Protein AF-A0A4S8JU89-F1 (afdb_monomer_lite)

Radius of gyration: 22.96 Å; chains: 1; bounding box: 74×32×64 Å

Structure (mmCIF, N/CA/C/O backbone):
data_AF-A0A4S8JU89-F1
#
_entry.id   AF-A0A4S8JU89-F1
#
loop_
_atom_site.group_PDB
_atom_site.id
_atom_site.type_symbol
_atom_site.label_atom_id
_atom_site.label_alt_id
_atom_site.label_comp_id
_atom_site.label_asym_id
_atom_site.label_entity_id
_atom_site.label_seq_id
_atom_site.pdbx_PDB_ins_code
_atom_site.Cartn_x
_atom_site.Cartn_y
_atom_site.Cartn_z
_atom_site.occupancy
_atom_site.B_iso_or_equiv
_atom_site.auth_seq_id
_atom_site.auth_comp_id
_atom_site.auth_asym_id
_atom_site.auth_atom_id
_atom_site.pdbx_PDB_model_num
ATOM 1 N N . MET A 1 1 ? -47.399 2.570 -45.241 1.00 40.25 1 MET A N 1
ATOM 2 C CA . MET A 1 1 ? -47.252 1.114 -45.025 1.00 40.25 1 MET A CA 1
ATOM 3 C C . MET A 1 1 ? -45.889 0.862 -44.404 1.00 40.25 1 MET A C 1
ATOM 5 O O . MET A 1 1 ? -44.900 1.047 -45.091 1.00 40.25 1 MET A O 1
ATOM 9 N N . TYR A 1 2 ? -45.820 0.490 -43.127 1.00 34.62 2 TYR A N 1
ATOM 10 C CA . TYR A 1 2 ? -44.592 -0.030 -42.520 1.00 34.62 2 TYR A CA 1
ATOM 11 C C . TYR A 1 2 ? -44.971 -1.262 -41.702 1.00 34.62 2 TYR A C 1
ATOM 13 O O . TYR A 1 2 ? -45.736 -1.168 -40.745 1.00 34.62 2 TYR A O 1
ATOM 21 N N . ARG A 1 3 ? -44.491 -2.429 -42.140 1.00 37.69 3 ARG A N 1
ATOM 22 C CA . ARG A 1 3 ? -44.500 -3.658 -41.347 1.00 37.69 3 ARG A CA 1
ATOM 23 C C . ARG A 1 3 ? -43.185 -3.723 -40.558 1.00 37.69 3 ARG A C 1
ATOM 25 O O . ARG A 1 3 ? -42.141 -3.484 -41.161 1.00 37.69 3 ARG A O 1
ATOM 32 N N . PRO A 1 4 ? -43.217 -4.041 -39.254 1.00 58.50 4 PRO A N 1
ATOM 33 C CA . PRO A 1 4 ? -42.026 -4.363 -38.474 1.00 58.50 4 PRO A CA 1
ATOM 34 C C . PRO A 1 4 ? -41.682 -5.862 -38.610 1.00 58.50 4 PRO A C 1
ATOM 36 O O . PRO A 1 4 ? -42.301 -6.560 -39.411 1.00 58.50 4 PRO A O 1
ATOM 39 N N . TYR A 1 5 ? -40.737 -6.329 -37.782 1.00 33.62 5 TYR A N 1
ATOM 40 C CA . TYR A 1 5 ? -40.136 -7.674 -37.658 1.00 33.62 5 TYR A CA 1
ATOM 41 C C . TYR A 1 5 ? -38.841 -7.833 -38.483 1.00 33.62 5 TYR A C 1
ATOM 43 O O . TYR A 1 5 ? -38.830 -7.601 -39.681 1.00 33.62 5 TYR A O 1
ATOM 51 N N . ARG A 1 6 ? -37.701 -8.242 -37.909 1.00 40.38 6 ARG A N 1
ATOM 52 C CA . ARG A 1 6 ? -37.546 -9.369 -36.980 1.00 40.38 6 ARG A CA 1
ATOM 53 C C . ARG A 1 6 ? -36.198 -9.317 -36.242 1.00 40.38 6 ARG A C 1
ATOM 55 O O . ARG A 1 6 ? -35.186 -8.932 -36.813 1.00 40.38 6 ARG A O 1
ATOM 62 N N . ALA A 1 7 ? -36.218 -9.756 -34.987 1.00 42.22 7 ALA A N 1
ATOM 63 C CA . ALA A 1 7 ? -35.059 -9.980 -34.134 1.00 42.22 7 ALA A CA 1
ATOM 64 C C . ALA A 1 7 ? -34.299 -11.273 -34.486 1.00 42.22 7 ALA A C 1
ATOM 66 O O . ALA A 1 7 ? -34.924 -12.262 -34.870 1.00 42.22 7 ALA A O 1
ATOM 67 N N . THR A 1 8 ? -32.995 -11.297 -34.191 1.00 49.62 8 THR A N 1
ATOM 68 C CA . THR A 1 8 ? -32.258 -12.506 -33.783 1.00 49.62 8 THR A CA 1
ATOM 69 C C . THR A 1 8 ? -31.276 -12.176 -32.657 1.00 49.62 8 THR A C 1
ATOM 71 O O . THR A 1 8 ? -30.509 -11.222 -32.730 1.00 49.62 8 THR A O 1
ATOM 74 N N . LEU A 1 9 ? -31.381 -12.986 -31.604 1.00 39.69 9 LEU A N 1
ATOM 75 C CA . LEU A 1 9 ? -30.680 -12.984 -30.320 1.00 39.69 9 LEU A CA 1
ATOM 76 C C . LEU A 1 9 ? -29.301 -13.676 -30.372 1.00 39.69 9 LEU A C 1
ATOM 78 O O . LEU A 1 9 ? -29.079 -14.515 -31.242 1.00 39.69 9 LEU A O 1
ATOM 82 N N . ARG A 1 10 ? -28.546 -13.478 -29.267 1.00 36.12 10 ARG A N 1
ATOM 83 C CA . ARG A 1 10 ? -27.491 -14.324 -28.632 1.00 36.12 10 ARG A CA 1
ATOM 84 C C . ARG A 1 10 ? -26.046 -13.891 -28.959 1.00 36.12 10 ARG A C 1
ATOM 86 O O . ARG A 1 10 ? -25.683 -13.877 -30.120 1.00 36.12 10 ARG A O 1
ATOM 93 N N . ARG A 1 11 ? -25.137 -13.556 -28.024 1.00 40.66 11 ARG A N 1
ATOM 94 C CA . ARG A 1 11 ? -24.975 -13.725 -26.554 1.00 40.66 11 ARG A CA 1
ATOM 95 C C . ARG A 1 11 ? -24.112 -12.564 -26.004 1.00 40.66 11 ARG A C 1
ATOM 97 O O . ARG A 1 11 ? -23.104 -12.268 -26.637 1.00 40.66 11 ARG A O 1
ATOM 104 N N . PRO A 1 12 ? -24.368 -12.014 -24.807 1.00 37.69 12 PRO A N 1
ATOM 105 C CA . PRO A 1 12 ? -23.300 -11.526 -23.940 1.00 37.69 12 PRO A CA 1
ATOM 106 C C . PRO A 1 12 ? -22.831 -12.644 -22.995 1.00 37.69 12 PRO A C 1
ATOM 108 O O . PRO A 1 12 ? -23.635 -13.426 -22.488 1.00 37.69 12 PRO A O 1
ATOM 111 N N . LEU A 1 13 ? -21.512 -12.749 -22.832 1.00 34.94 13 LEU A N 1
ATOM 112 C CA . LEU A 1 13 ? -20.830 -13.692 -21.949 1.00 34.94 13 LEU A CA 1
ATOM 113 C C . LEU A 1 13 ? -21.107 -13.289 -20.492 1.00 34.94 13 LEU A C 1
ATOM 115 O O . L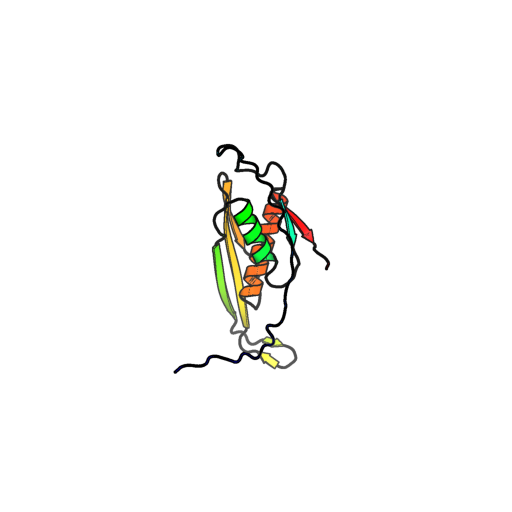EU A 1 13 ? -20.752 -12.187 -20.078 1.00 34.94 13 LEU A O 1
ATOM 119 N N . SER A 1 14 ? -21.766 -14.170 -19.745 1.00 39.56 14 SER A N 1
ATOM 120 C CA . SER A 1 14 ? -21.994 -14.037 -18.310 1.00 39.56 14 SER A CA 1
ATOM 121 C C . SER A 1 14 ? -20.670 -13.988 -17.545 1.00 39.56 14 SER A C 1
ATOM 123 O O . SER A 1 14 ? -19.857 -14.901 -17.662 1.00 39.56 14 SER A O 1
ATOM 125 N N . LEU A 1 15 ? -20.504 -12.966 -16.712 1.00 36.06 15 LEU A N 1
ATOM 126 C CA . LEU A 1 15 ? -19.740 -13.035 -15.466 1.00 36.06 15 LEU A CA 1
ATOM 127 C C . LEU A 1 15 ? -20.610 -12.369 -14.398 1.00 36.06 15 LEU A C 1
ATOM 129 O O . LEU A 1 15 ? -20.389 -11.238 -13.978 1.00 36.06 15 LEU A O 1
ATOM 133 N N . GLU A 1 16 ? -21.669 -13.085 -14.028 1.00 41.72 16 GLU A N 1
ATOM 134 C CA . GLU A 1 16 ? -22.277 -12.930 -12.715 1.00 41.72 16 GLU A CA 1
ATOM 135 C C . GLU A 1 16 ? -21.324 -13.576 -11.712 1.00 41.72 16 GLU A C 1
ATOM 137 O O . GLU A 1 16 ? -21.169 -14.795 -11.684 1.00 41.72 16 GLU A O 1
ATOM 142 N N . GLN A 1 17 ? -20.673 -12.753 -10.900 1.00 40.72 17 GLN A N 1
ATOM 143 C CA . GLN A 1 17 ? -20.275 -13.151 -9.558 1.00 40.72 17 GLN A CA 1
ATOM 144 C C . GLN A 1 17 ? -20.915 -12.156 -8.606 1.00 40.72 17 GLN A C 1
ATOM 146 O O . GLN A 1 17 ? -20.353 -11.127 -8.233 1.00 40.72 17 GLN A O 1
ATOM 151 N N . ASP A 1 18 ? -22.162 -12.499 -8.306 1.00 38.91 18 ASP A N 1
ATOM 152 C CA . ASP A 1 18 ? -22.896 -12.094 -7.127 1.00 38.91 18 ASP A CA 1
ATOM 153 C C . ASP A 1 18 ? -22.001 -12.302 -5.896 1.00 38.91 18 ASP A C 1
ATOM 155 O O . ASP A 1 18 ? -21.525 -13.404 -5.628 1.00 38.91 18 ASP A O 1
ATOM 159 N N . ASN A 1 19 ? -21.706 -11.219 -5.190 1.00 36.19 19 ASN A N 1
ATOM 160 C CA . ASN A 1 19 ? -21.264 -11.280 -3.807 1.00 36.19 19 ASN A CA 1
ATOM 161 C C . ASN A 1 19 ? -21.947 -10.124 -3.093 1.00 36.19 19 ASN A C 1
ATOM 163 O O . ASN A 1 19 ? -21.481 -8.981 -3.109 1.00 36.19 19 ASN A O 1
ATOM 167 N N . GLY A 1 20 ? -23.111 -10.456 -2.534 1.00 30.45 20 GLY A N 1
ATOM 168 C CA . GLY A 1 20 ? -23.932 -9.592 -1.710 1.00 30.45 20 GLY A CA 1
ATOM 169 C C . GLY A 1 20 ? -23.108 -8.862 -0.655 1.00 30.45 20 GLY A C 1
ATOM 170 O O . GLY A 1 20 ? -22.596 -9.445 0.301 1.00 30.45 20 GLY A O 1
ATOM 171 N N . TYR A 1 21 ? -23.024 -7.546 -0.814 1.00 32.28 21 TYR A N 1
ATOM 172 C CA . TYR A 1 21 ? -22.692 -6.663 0.285 1.00 32.28 21 TYR A CA 1
ATOM 173 C C . TYR A 1 21 ? -23.937 -6.556 1.160 1.00 32.28 21 TYR A C 1
ATOM 175 O O . TYR A 1 21 ? -24.897 -5.878 0.804 1.00 32.28 21 TYR A O 1
ATOM 183 N N . LEU A 1 22 ? -23.917 -7.241 2.303 1.00 41.72 22 LEU A N 1
ATOM 184 C CA . LEU A 1 22 ? -24.826 -6.947 3.403 1.00 41.72 22 LEU A CA 1
ATOM 185 C C . LEU A 1 22 ? -24.615 -5.486 3.824 1.00 41.72 22 LEU A C 1
ATOM 187 O O . LEU A 1 22 ? -23.650 -5.143 4.510 1.00 41.72 22 LEU A O 1
ATOM 191 N N . GLU A 1 23 ? -25.534 -4.631 3.380 1.00 43.91 23 GLU A N 1
ATOM 192 C CA . GLU A 1 23 ? -25.890 -3.398 4.065 1.00 43.91 23 GLU A CA 1
ATOM 193 C C . GLU A 1 23 ? -26.238 -3.734 5.513 1.00 43.91 23 GLU A C 1
ATOM 195 O O . GLU A 1 23 ? -27.166 -4.492 5.773 1.00 43.91 23 GLU A O 1
ATOM 200 N N . ASN A 1 24 ? -25.538 -3.115 6.458 1.00 41.69 24 ASN A N 1
ATOM 201 C CA . ASN A 1 24 ? -26.080 -2.880 7.786 1.00 41.69 24 ASN A CA 1
ATOM 202 C C . ASN A 1 24 ? -25.779 -1.432 8.166 1.00 41.69 24 ASN A C 1
ATOM 204 O O . ASN A 1 24 ? -24.651 -1.049 8.476 1.00 41.69 24 ASN A O 1
ATOM 208 N N . ASN A 1 25 ? -26.829 -0.620 8.074 1.00 58.69 25 ASN A N 1
ATOM 209 C CA . ASN A 1 25 ? -26.874 0.756 8.526 1.00 58.69 25 ASN A CA 1
ATOM 210 C C . ASN A 1 25 ? -26.740 0.819 10.052 1.00 58.69 25 ASN A C 1
ATOM 212 O O . ASN A 1 25 ? -27.575 0.280 10.774 1.00 58.69 25 ASN A O 1
ATOM 216 N N . SER A 1 26 ? -25.798 1.614 10.550 1.00 45.38 26 SER A N 1
ATOM 217 C CA . SER A 1 26 ? -25.971 2.275 11.842 1.00 45.38 26 SER A CA 1
ATOM 218 C C . SER A 1 26 ? -25.492 3.716 11.725 1.00 45.38 26 SER A C 1
ATOM 220 O O . SER A 1 26 ? -24.296 3.980 11.598 1.00 45.38 26 SER A O 1
ATOM 222 N N . LYS A 1 27 ? -26.446 4.652 11.758 1.00 50.09 27 LYS A N 1
ATOM 223 C CA . LYS A 1 27 ? -26.208 6.079 12.000 1.00 50.09 27 LYS A CA 1
ATOM 224 C C . LYS A 1 27 ? -25.448 6.222 13.323 1.00 50.09 27 LYS A C 1
ATOM 226 O O . LYS A 1 27 ? -26.069 6.248 14.380 1.00 50.09 27 LYS A O 1
ATOM 231 N N . LEU A 1 28 ? -24.121 6.321 13.270 1.00 42.38 28 LEU A N 1
ATOM 232 C CA . LEU A 1 28 ? -23.310 6.658 14.434 1.00 42.38 28 LEU A CA 1
ATOM 233 C C . LEU A 1 28 ? -22.933 8.136 14.355 1.00 42.38 28 LEU A C 1
ATOM 235 O O . LEU A 1 28 ? -22.320 8.610 13.401 1.00 42.38 28 LEU A O 1
ATOM 239 N N . THR A 1 29 ? -23.385 8.868 15.365 1.00 41.38 29 THR A N 1
ATOM 240 C CA . THR A 1 29 ? -23.199 10.301 15.585 1.00 41.38 29 THR A CA 1
ATOM 241 C C . THR A 1 29 ? -21.778 10.777 15.275 1.00 41.38 29 THR A C 1
ATOM 243 O O . THR A 1 29 ? -20.795 10.189 15.726 1.00 41.38 29 THR A O 1
ATOM 246 N N . LYS A 1 30 ? -21.705 11.904 14.561 1.00 45.59 30 LYS A N 1
ATOM 247 C CA . LYS A 1 30 ? -20.545 12.560 13.927 1.00 45.59 30 LYS A CA 1
ATOM 248 C C . LYS A 1 30 ? -19.398 13.002 14.867 1.00 45.59 30 LYS A C 1
ATOM 250 O O . LYS A 1 30 ? -18.572 13.806 14.461 1.00 45.59 30 LYS A O 1
ATOM 255 N N . ALA A 1 31 ? -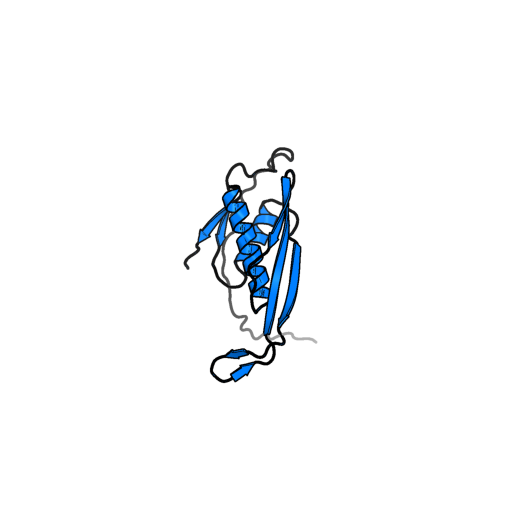19.340 12.510 16.106 1.00 44.59 31 ALA A N 1
ATOM 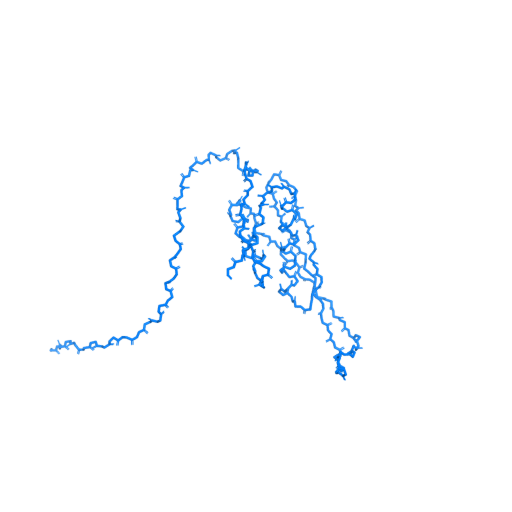256 C CA . ALA A 1 31 ? -18.422 12.983 17.147 1.00 44.59 31 ALA A CA 1
ATOM 257 C C . ALA A 1 31 ? -17.537 11.889 17.784 1.00 44.59 31 ALA A C 1
ATOM 259 O O . ALA A 1 31 ? -16.783 12.188 18.704 1.00 44.59 31 ALA A O 1
ATOM 260 N N . LYS A 1 32 ? -17.595 10.628 17.320 1.00 45.56 32 LYS A N 1
ATOM 261 C CA . LYS A 1 32 ? -16.847 9.507 17.940 1.00 45.56 32 LYS A CA 1
ATOM 262 C C . LYS A 1 32 ? -16.073 8.615 16.956 1.00 45.56 32 LYS A C 1
ATOM 264 O O . LYS A 1 32 ? -15.787 7.466 17.271 1.00 45.56 32 LYS A O 1
ATOM 269 N N . LEU A 1 33 ? -15.760 9.115 15.759 1.00 46.69 33 LEU A N 1
ATOM 270 C CA . LEU A 1 33 ? -15.331 8.289 14.621 1.00 46.69 33 LEU A CA 1
ATOM 271 C C . LEU A 1 33 ? -13.883 8.539 14.184 1.00 46.69 33 LEU A C 1
ATOM 273 O O . LEU A 1 33 ? -13.649 8.792 13.012 1.00 46.69 33 LEU A O 1
ATOM 277 N N . ASN A 1 34 ? -12.911 8.508 15.094 1.00 52.41 34 ASN A N 1
ATOM 278 C CA . ASN A 1 34 ? -11.515 8.726 14.687 1.00 52.41 34 ASN A CA 1
ATOM 279 C C . ASN A 1 34 ? -10.513 7.712 15.242 1.00 52.41 34 ASN A C 1
ATOM 281 O O . ASN A 1 34 ? -9.338 7.786 14.912 1.00 52.41 34 ASN A O 1
ATOM 285 N N . ASN A 1 35 ? -10.987 6.724 15.998 1.00 52.91 35 ASN A N 1
ATOM 286 C CA . ASN A 1 35 ? -10.267 5.476 16.186 1.00 52.91 35 ASN A CA 1
ATOM 287 C C . ASN A 1 35 ? -11.282 4.341 16.041 1.00 52.91 35 ASN A C 1
ATOM 289 O O . ASN A 1 35 ? -12.362 4.431 16.640 1.00 52.91 35 ASN A O 1
ATOM 293 N N . PRO A 1 36 ? -11.008 3.314 15.224 1.00 54.72 36 PRO A N 1
ATOM 294 C CA . PRO A 1 36 ? -11.894 2.170 15.164 1.00 54.72 36 PRO A CA 1
ATOM 295 C C . PRO A 1 36 ? -11.926 1.530 16.560 1.00 54.72 36 PRO A C 1
ATOM 297 O O . PRO A 1 36 ? -10.901 1.120 17.088 1.00 54.72 36 PRO A O 1
ATOM 300 N N . VAL A 1 37 ? -13.110 1.480 17.184 1.00 60.59 37 VAL A N 1
ATOM 301 C CA . VAL A 1 37 ? -13.309 0.812 18.488 1.00 60.59 37 VAL A CA 1
ATOM 302 C C . VAL A 1 37 ? -12.963 -0.683 18.381 1.00 60.59 37 VAL A C 1
ATOM 304 O O . VAL A 1 37 ? -12.680 -1.322 19.385 1.00 60.59 37 VAL A O 1
ATOM 307 N N . HIS A 1 38 ? -12.985 -1.225 17.157 1.00 72.19 38 HIS A N 1
ATOM 308 C CA . HIS A 1 38 ? -12.593 -2.587 16.810 1.00 72.19 38 HIS A CA 1
ATOM 309 C C . HIS A 1 38 ? -11.762 -2.561 15.519 1.00 72.19 38 HIS A C 1
ATOM 311 O O . HIS A 1 38 ? -12.201 -1.913 14.563 1.00 72.19 38 HIS A O 1
ATOM 317 N N . PRO A 1 39 ? -10.616 -3.258 15.451 1.00 80.94 39 PRO A N 1
ATOM 318 C CA . PRO A 1 39 ? -9.769 -3.281 14.262 1.00 80.94 39 PRO A CA 1
ATOM 319 C C . PRO A 1 39 ? -10.536 -3.758 13.023 1.00 80.94 39 PRO A C 1
ATOM 321 O O . PRO A 1 39 ? -11.328 -4.699 13.084 1.00 80.94 39 PRO A O 1
ATOM 324 N N . ILE A 1 40 ? -10.289 -3.123 11.875 1.00 85.56 40 ILE A N 1
ATOM 325 C CA . ILE A 1 40 ? -10.937 -3.510 10.616 1.00 85.56 40 ILE A CA 1
ATOM 326 C C . ILE A 1 40 ? -10.228 -4.730 10.035 1.00 85.56 40 ILE A C 1
ATOM 328 O O . ILE A 1 40 ? -9.058 -4.652 9.657 1.00 85.56 40 ILE A O 1
ATOM 332 N N . THR A 1 41 ? -10.954 -5.834 9.893 1.00 85.88 41 THR A N 1
ATOM 333 C CA . THR A 1 41 ? -10.463 -7.015 9.184 1.00 85.88 41 THR A CA 1
ATOM 334 C C . THR A 1 41 ? -10.395 -6.754 7.679 1.00 85.88 41 THR A C 1
ATOM 336 O O . THR A 1 41 ? -11.376 -6.333 7.045 1.00 85.88 41 THR A O 1
ATOM 339 N N . LEU A 1 42 ? -9.215 -6.980 7.109 1.00 84.69 42 LEU A N 1
ATOM 340 C CA . LEU A 1 42 ? -8.917 -6.834 5.693 1.00 84.69 42 LEU A CA 1
ATOM 341 C C . LEU A 1 42 ? -8.377 -8.161 5.152 1.00 84.69 42 LEU A C 1
ATOM 343 O O . LEU A 1 42 ? -7.244 -8.523 5.481 1.00 84.69 42 LEU A O 1
ATOM 347 N N . PRO A 1 43 ? -9.132 -8.853 4.283 1.00 83.19 43 PRO A N 1
ATOM 348 C CA . PRO A 1 43 ? -8.565 -9.937 3.502 1.00 83.19 43 PRO A CA 1
ATOM 349 C C . PRO A 1 43 ? -7.586 -9.337 2.491 1.00 83.19 43 PRO A C 1
ATOM 351 O O . PRO A 1 43 ? -7.945 -8.434 1.725 1.00 83.19 43 PRO A O 1
ATOM 354 N N . MET A 1 44 ? -6.348 -9.817 2.502 1.00 83.44 44 MET A N 1
ATOM 355 C CA . MET A 1 44 ? -5.302 -9.362 1.596 1.00 83.44 44 MET A CA 1
ATOM 356 C C . MET A 1 44 ? -4.518 -10.559 1.073 1.00 83.44 44 MET A C 1
ATOM 358 O O . MET A 1 44 ? -4.064 -11.410 1.836 1.00 83.44 44 MET A O 1
ATOM 362 N N . ARG A 1 45 ? -4.341 -10.599 -0.247 1.00 81.69 45 ARG A N 1
ATOM 363 C CA . ARG A 1 45 ? -3.435 -11.536 -0.910 1.00 81.69 45 ARG A CA 1
ATOM 364 C C . ARG A 1 45 ? -2.085 -10.860 -1.134 1.00 81.69 45 ARG A C 1
ATOM 366 O O . ARG A 1 45 ? -2.007 -9.641 -1.262 1.00 81.69 45 ARG A O 1
ATOM 373 N N . MET A 1 46 ? -1.017 -11.643 -1.231 1.00 78.56 46 MET A N 1
ATOM 374 C CA . MET A 1 46 ? 0.320 -11.125 -1.570 1.00 78.56 46 MET A CA 1
ATOM 375 C C . MET A 1 46 ? 0.537 -11.012 -3.091 1.00 78.56 46 MET A C 1
ATOM 377 O O . MET A 1 46 ? 1.669 -10.951 -3.568 1.00 78.56 46 MET A O 1
ATOM 381 N N . ASP A 1 47 ? -0.555 -10.976 -3.857 1.00 84.19 47 ASP A N 1
ATOM 382 C CA . ASP A 1 47 ? -0.544 -10.813 -5.304 1.00 84.19 47 ASP A CA 1
ATOM 383 C C . ASP A 1 47 ? -0.282 -9.359 -5.722 1.00 84.19 47 ASP A C 1
ATOM 385 O O . ASP A 1 47 ? -0.445 -8.398 -4.961 1.00 84.19 47 ASP A O 1
ATOM 389 N N . LYS A 1 48 ? 0.132 -9.174 -6.980 1.00 82.38 48 LYS A N 1
ATOM 390 C CA . LYS A 1 48 ? 0.402 -7.841 -7.536 1.00 82.38 48 LYS A CA 1
ATOM 391 C C . LYS A 1 48 ? -0.867 -6.983 -7.503 1.00 82.38 48 LYS A C 1
ATOM 393 O O . LYS A 1 48 ? -1.848 -7.297 -8.167 1.00 82.38 48 LYS A O 1
ATOM 398 N N . GLY A 1 49 ? -0.814 -5.838 -6.825 1.00 84.81 49 GLY A N 1
ATOM 399 C CA . GLY A 1 49 ? -1.928 -4.89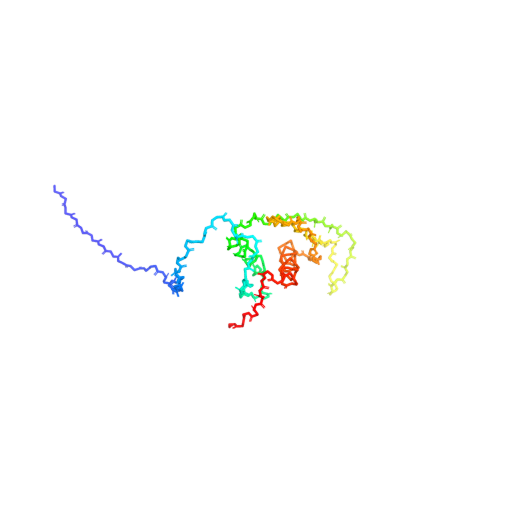0 -6.738 1.00 84.81 49 GLY A CA 1
ATOM 400 C C . GLY A 1 49 ? -2.886 -5.087 -5.565 1.00 84.81 49 GLY A C 1
ATOM 401 O O . GLY A 1 49 ? -3.636 -4.153 -5.260 1.00 84.81 49 GLY A O 1
ATOM 402 N N . ASP A 1 50 ? -2.848 -6.226 -4.875 1.00 88.75 50 ASP A N 1
ATOM 403 C CA . ASP A 1 50 ? -3.693 -6.462 -3.702 1.00 88.75 50 ASP A CA 1
ATOM 404 C C . ASP A 1 50 ? -3.364 -5.525 -2.529 1.00 88.75 50 ASP A C 1
ATOM 406 O O . ASP A 1 50 ? -4.294 -4.894 -2.019 1.00 88.75 50 ASP A O 1
ATOM 410 N N . PRO A 1 51 ? -2.087 -5.302 -2.150 1.00 90.75 51 PRO A N 1
ATOM 411 C CA . PRO A 1 51 ? -1.742 -4.392 -1.057 1.00 90.75 51 PRO A CA 1
ATOM 412 C C . PRO A 1 51 ? -2.267 -2.969 -1.276 1.00 90.75 51 PRO A C 1
ATOM 414 O O . PRO A 1 51 ? -2.838 -2.354 -0.375 1.00 90.75 51 PRO A O 1
ATOM 417 N N . ARG A 1 52 ? -2.159 -2.450 -2.507 1.00 92.00 52 ARG A N 1
ATOM 418 C CA . ARG A 1 52 ? -2.740 -1.147 -2.869 1.00 92.00 52 ARG A CA 1
ATOM 419 C C . ARG A 1 52 ? -4.257 -1.158 -2.717 1.00 92.00 52 ARG A C 1
ATOM 421 O O . ARG A 1 52 ? -4.822 -0.254 -2.108 1.00 92.00 52 ARG A O 1
ATOM 428 N N . THR A 1 53 ? -4.919 -2.184 -3.243 1.00 91.19 53 THR A N 1
ATOM 429 C CA . THR A 1 53 ? -6.383 -2.303 -3.204 1.00 91.19 53 THR A CA 1
ATOM 430 C C . THR A 1 53 ? -6.908 -2.414 -1.771 1.00 91.19 53 THR A C 1
ATOM 432 O O . THR A 1 53 ? -7.886 -1.747 -1.424 1.00 91.19 53 THR A O 1
ATOM 435 N N . ALA A 1 54 ? -6.257 -3.215 -0.927 1.00 90.94 54 ALA A N 1
ATOM 436 C CA . ALA A 1 54 ? -6.587 -3.367 0.486 1.00 90.94 54 ALA A CA 1
ATOM 437 C C . ALA A 1 54 ? -6.444 -2.037 1.238 1.00 90.94 54 ALA A C 1
ATOM 439 O O . ALA A 1 54 ? -7.362 -1.637 1.956 1.00 90.94 54 ALA A O 1
ATOM 440 N N . LEU A 1 55 ? -5.356 -1.301 0.991 1.00 91.81 55 LEU A N 1
ATOM 441 C CA . LEU A 1 55 ? -5.147 0.024 1.565 1.00 91.81 55 LEU A CA 1
ATOM 442 C C . LEU A 1 55 ? -6.232 1.020 1.132 1.00 91.81 55 LEU A C 1
ATOM 444 O O . LEU A 1 55 ? -6.810 1.700 1.976 1.00 91.81 55 LEU A O 1
ATOM 448 N N . PHE A 1 56 ? -6.583 1.068 -0.157 1.00 91.19 56 PHE A N 1
ATOM 449 C CA . PHE A 1 56 ? -7.660 1.943 -0.633 1.00 91.19 56 PHE A CA 1
ATOM 450 C C . PHE A 1 56 ? -9.010 1.609 0.013 1.00 91.19 56 PHE A C 1
ATOM 452 O O . PHE A 1 56 ? -9.749 2.512 0.414 1.00 91.19 56 PHE A O 1
ATOM 459 N N . LYS A 1 57 ? -9.338 0.318 0.147 1.00 90.50 57 LYS A N 1
ATOM 460 C CA . LYS A 1 57 ? -10.556 -0.135 0.836 1.00 90.50 57 LYS A CA 1
ATOM 461 C C . LYS A 1 57 ? -10.555 0.295 2.304 1.00 90.50 57 LYS A C 1
ATOM 463 O O . LYS A 1 57 ? -11.586 0.761 2.787 1.00 90.50 57 LYS A O 1
ATOM 468 N N . LEU A 1 58 ? -9.416 0.182 2.988 1.00 89.88 58 LEU A N 1
ATOM 469 C CA . LEU A 1 58 ? -9.259 0.615 4.375 1.00 89.88 58 LEU A CA 1
ATOM 470 C C . LEU A 1 58 ? -9.484 2.122 4.524 1.00 89.88 58 LEU A C 1
ATOM 472 O O . LEU A 1 58 ? -10.340 2.530 5.307 1.00 89.88 58 LEU A O 1
ATOM 476 N N . CYS A 1 59 ? -8.786 2.939 3.731 1.00 89.69 59 CYS A N 1
ATOM 477 C CA . CYS A 1 59 ? -8.927 4.395 3.765 1.00 89.69 59 CYS A CA 1
ATOM 478 C C . CYS A 1 59 ? -10.376 4.822 3.503 1.00 89.69 59 CYS A C 1
ATOM 480 O O . CYS A 1 59 ? -10.910 5.654 4.230 1.00 89.69 59 CYS A O 1
ATOM 482 N N . ARG A 1 60 ? -11.056 4.195 2.530 1.00 89.56 60 ARG A N 1
ATOM 483 C CA . ARG A 1 60 ? -12.477 4.463 2.259 1.00 89.56 60 ARG A CA 1
ATOM 484 C C . ARG A 1 60 ? -13.385 4.109 3.435 1.00 89.56 60 ARG A C 1
ATOM 486 O O . ARG A 1 60 ? -14.279 4.890 3.745 1.00 89.56 60 ARG A O 1
ATOM 493 N N . ARG A 1 61 ? -13.175 2.959 4.085 1.00 88.06 61 ARG A N 1
ATOM 494 C CA . ARG A 1 61 ? -13.965 2.541 5.260 1.00 88.06 61 ARG A CA 1
ATOM 495 C C . ARG A 1 61 ? -13.767 3.485 6.446 1.00 88.06 61 ARG A C 1
ATOM 497 O O . ARG A 1 61 ? -14.732 3.816 7.124 1.00 88.06 61 ARG A O 1
ATOM 504 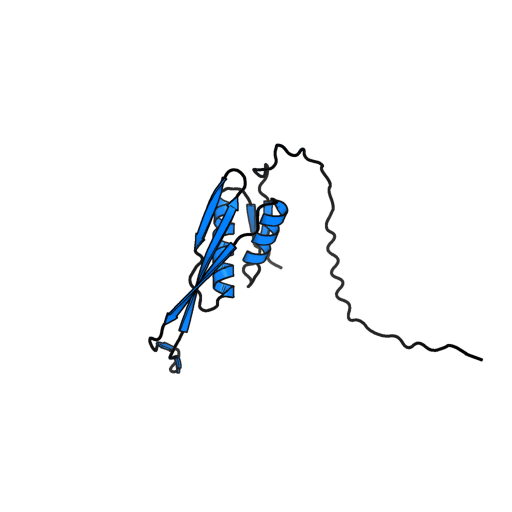N N . LEU A 1 62 ? -12.535 3.941 6.659 1.00 85.69 62 LEU A N 1
ATOM 505 C CA . LEU A 1 62 ? -12.177 4.879 7.725 1.00 85.69 62 LEU A CA 1
ATOM 506 C C . LEU A 1 62 ? -12.456 6.347 7.370 1.00 85.69 62 LEU A C 1
ATOM 508 O O . LEU A 1 62 ? -12.261 7.218 8.213 1.00 85.69 62 LEU A O 1
ATOM 512 N N . GLN A 1 63 ? -12.914 6.629 6.144 1.00 87.69 63 GLN A N 1
ATOM 51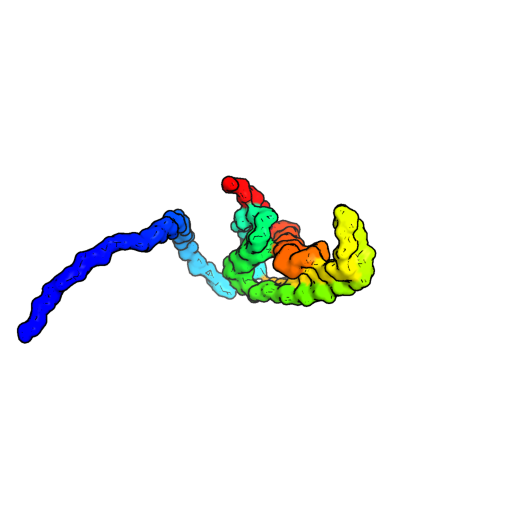3 C CA . GLN A 1 63 ? -13.089 7.986 5.606 1.00 87.69 63 GLN A CA 1
ATOM 514 C C . GLN A 1 63 ? -11.811 8.837 5.704 1.00 87.69 63 GLN A C 1
ATOM 516 O O . GLN A 1 63 ? -11.857 10.055 5.868 1.00 87.69 63 GLN A O 1
ATOM 521 N N . TRP A 1 64 ? -10.653 8.187 5.611 1.00 89.00 64 TRP A N 1
ATOM 522 C CA . TRP A 1 64 ? -9.362 8.856 5.569 1.00 89.00 64 TRP A CA 1
ATOM 523 C C . TRP A 1 64 ? -9.090 9.405 4.165 1.00 89.00 64 TRP A C 1
ATOM 525 O O . TRP A 1 64 ? -9.573 8.834 3.179 1.00 89.00 64 TRP A O 1
ATOM 535 N N . PRO A 1 65 ? -8.313 10.497 4.048 1.00 90.06 65 PRO A N 1
ATOM 536 C CA . PRO A 1 65 ? -7.853 10.974 2.753 1.00 90.06 65 PRO A CA 1
ATOM 537 C C . PRO A 1 65 ? -7.063 9.885 2.022 1.00 90.06 65 PRO A C 1
ATOM 539 O O . PRO A 1 65 ? -6.447 9.005 2.629 1.00 90.06 65 PRO A O 1
ATOM 542 N N . MET A 1 66 ? -7.109 9.949 0.693 1.00 89.81 66 MET A N 1
ATOM 543 C CA . MET A 1 66 ? -6.442 8.981 -0.170 1.00 89.81 66 MET A CA 1
ATOM 544 C C . MET A 1 66 ? -4.919 9.047 0.051 1.00 89.81 66 MET A C 1
ATOM 546 O O . MET A 1 66 ? -4.377 10.153 0.075 1.00 89.81 66 MET A O 1
ATOM 550 N N . PRO A 1 67 ? -4.219 7.909 0.199 1.00 91.00 67 PRO A N 1
ATOM 551 C CA . PRO A 1 67 ? -2.769 7.910 0.343 1.00 91.00 67 PRO A CA 1
ATOM 552 C C . PRO A 1 67 ? -2.091 8.429 -0.927 1.00 91.00 67 PRO A C 1
ATOM 554 O O . PRO A 1 67 ? -2.475 8.078 -2.047 1.00 91.00 67 PRO A O 1
ATOM 557 N N . GLU A 1 68 ? -1.049 9.231 -0.741 1.00 93.12 68 GLU A N 1
ATOM 558 C CA . GLU A 1 68 ? -0.236 9.775 -1.823 1.00 93.12 68 GLU A CA 1
ATOM 559 C C . GLU A 1 68 ? 0.997 8.905 -2.050 1.00 93.12 68 GLU A C 1
ATOM 561 O O . GLU A 1 68 ? 1.657 8.481 -1.100 1.00 93.12 68 GLU A O 1
ATOM 566 N N . PHE A 1 69 ? 1.321 8.654 -3.318 1.00 92.75 69 PHE A N 1
ATOM 567 C CA . PHE A 1 69 ? 2.477 7.857 -3.717 1.00 92.75 69 PHE A CA 1
ATOM 568 C C . PHE A 1 69 ? 3.467 8.728 -4.490 1.00 92.75 69 PHE A C 1
ATOM 570 O O . PHE A 1 69 ? 3.186 9.164 -5.605 1.00 92.75 69 PHE A O 1
ATOM 577 N N . GLU A 1 70 ? 4.656 8.918 -3.930 1.00 94.25 70 GLU A N 1
ATOM 578 C CA . GLU A 1 70 ? 5.781 9.585 -4.580 1.00 94.25 70 GLU A CA 1
ATOM 579 C C . GLU A 1 70 ? 6.796 8.523 -5.016 1.00 94.25 70 GLU A C 1
ATOM 581 O O . GLU A 1 70 ? 7.526 7.958 -4.201 1.00 94.25 70 GLU A O 1
ATOM 586 N N . SER A 1 71 ? 6.833 8.217 -6.313 1.00 90.44 71 SER A N 1
ATOM 587 C CA . SER A 1 71 ? 7.796 7.269 -6.880 1.00 90.44 71 SER A CA 1
ATOM 588 C C . SER A 1 71 ? 9.071 7.979 -7.317 1.00 90.44 71 SER A C 1
ATOM 590 O O . SER A 1 71 ? 9.001 8.926 -8.101 1.00 90.44 71 SER A O 1
ATOM 592 N N . ARG A 1 72 ? 10.217 7.460 -6.892 1.00 91.62 72 ARG A N 1
ATOM 593 C CA . ARG A 1 72 ? 11.546 7.863 -7.347 1.00 91.62 72 ARG A CA 1
ATOM 594 C C . ARG A 1 72 ? 12.129 6.759 -8.212 1.00 91.62 72 ARG A C 1
ATOM 596 O O . ARG A 1 72 ? 12.012 5.584 -7.872 1.00 91.62 72 ARG A O 1
ATOM 603 N N . GLU A 1 73 ? 12.711 7.154 -9.333 1.00 90.25 73 GLU A N 1
ATOM 604 C CA . GLU A 1 73 ? 13.416 6.264 -10.247 1.00 90.25 73 GLU A CA 1
ATOM 605 C C . GLU A 1 73 ? 14.911 6.543 -10.142 1.00 90.25 73 GLU A C 1
ATOM 607 O O . GLU A 1 73 ? 15.353 7.685 -10.257 1.00 90.25 73 GLU A O 1
ATOM 612 N N . GLU A 1 74 ? 15.676 5.487 -9.916 1.00 87.19 74 GLU A N 1
ATOM 613 C CA . GLU A 1 74 ? 17.124 5.491 -9.897 1.00 87.19 74 GLU A CA 1
ATOM 614 C C . GLU A 1 74 ? 17.615 4.644 -11.071 1.00 87.19 74 GLU A C 1
ATOM 616 O O . GLU A 1 74 ? 17.331 3.448 -11.172 1.00 87.19 74 GLU A O 1
ATOM 621 N N . MET A 1 75 ? 18.311 5.288 -12.006 1.00 82.94 75 MET A N 1
ATOM 622 C CA . MET A 1 75 ? 18.834 4.629 -13.198 1.00 82.94 75 MET A CA 1
ATOM 623 C C . MET A 1 75 ? 20.275 4.208 -12.952 1.00 82.94 75 MET A C 1
ATOM 625 O O . MET A 1 75 ? 21.161 5.054 -12.813 1.00 82.94 75 MET A O 1
ATOM 629 N N . PHE A 1 76 ? 20.526 2.904 -12.978 1.00 78.00 76 PHE A N 1
ATOM 630 C CA . PHE A 1 76 ? 21.874 2.366 -12.914 1.00 78.00 76 PHE A CA 1
ATOM 631 C C . PHE A 1 76 ? 22.360 2.088 -14.330 1.00 78.00 76 PHE A C 1
ATOM 633 O O . PHE A 1 76 ? 21.832 1.237 -15.045 1.00 78.00 76 PHE A O 1
ATOM 640 N N . ARG A 1 77 ? 23.382 2.847 -14.732 1.00 74.06 77 ARG A N 1
ATOM 641 C CA . ARG A 1 77 ? 24.071 2.715 -16.027 1.00 74.06 77 ARG A CA 1
ATOM 642 C C . ARG A 1 77 ? 25.289 1.797 -15.948 1.00 74.06 77 ARG A C 1
ATOM 644 O O . ARG A 1 77 ? 26.099 1.755 -16.870 1.00 74.06 77 ARG A O 1
ATOM 651 N N . THR A 1 78 ? 25.472 1.128 -14.812 1.00 69.56 78 THR A N 1
ATOM 652 C CA . THR A 1 78 ? 26.533 0.149 -14.625 1.00 69.56 78 THR A CA 1
ATOM 653 C C . THR A 1 78 ? 26.116 -1.146 -15.321 1.00 69.56 78 THR A C 1
ATOM 655 O O . THR A 1 78 ? 25.113 -1.750 -14.937 1.00 69.56 78 THR A O 1
ATOM 658 N N . PRO A 1 79 ? 26.856 -1.596 -16.349 1.00 66.00 79 PRO A N 1
ATOM 659 C CA . PRO A 1 79 ? 26.517 -2.825 -17.047 1.00 66.00 79 PRO A CA 1
ATOM 660 C C . PRO A 1 79 ? 26.645 -4.004 -16.084 1.00 66.00 79 PRO A C 1
ATOM 662 O O . PRO A 1 79 ? 27.733 -4.270 -15.571 1.00 66.00 79 PRO A O 1
ATOM 665 N N . ILE A 1 80 ? 25.551 -4.728 -15.860 1.00 67.69 80 ILE A N 1
ATOM 666 C CA . ILE A 1 80 ? 25.573 -5.994 -15.122 1.00 67.69 80 ILE A CA 1
ATOM 667 C C . ILE A 1 80 ? 25.434 -7.152 -16.106 1.00 67.69 80 ILE A C 1
ATOM 669 O O . ILE A 1 80 ? 24.703 -7.076 -17.096 1.00 67.69 80 ILE A O 1
ATOM 673 N N . THR A 1 81 ? 26.182 -8.224 -15.852 1.00 69.94 81 THR A N 1
ATOM 674 C CA . THR A 1 81 ? 26.084 -9.456 -16.641 1.00 69.94 81 THR A CA 1
ATOM 675 C C . THR A 1 81 ? 25.163 -10.403 -15.894 1.00 69.94 81 THR A C 1
ATOM 677 O O . THR A 1 81 ? 25.553 -10.958 -14.870 1.00 69.94 81 THR A O 1
ATOM 680 N N . LEU A 1 82 ? 23.937 -10.564 -16.385 1.00 65.56 82 LEU A N 1
ATOM 681 C CA . LEU A 1 82 ? 22.940 -11.446 -15.789 1.00 65.56 82 LEU A CA 1
ATOM 682 C C . LEU A 1 82 ? 22.702 -12.592 -16.773 1.00 65.56 82 LEU A C 1
ATOM 684 O O . LEU A 1 82 ? 22.282 -12.379 -17.908 1.00 65.56 82 LEU A O 1
ATOM 688 N N . ASN A 1 83 ? 23.053 -13.813 -16.366 1.00 70.12 83 ASN A N 1
ATOM 689 C CA . ASN A 1 83 ? 22.922 -15.018 -17.193 1.00 70.12 83 ASN A CA 1
ATOM 690 C C . ASN A 1 83 ? 23.689 -14.971 -18.538 1.00 70.12 83 ASN A C 1
ATOM 692 O O . ASN A 1 83 ? 23.222 -15.476 -19.555 1.00 70.12 83 ASN A O 1
ATOM 696 N N . GLY A 1 84 ? 24.859 -14.322 -18.564 1.00 73.00 84 GLY A N 1
ATOM 697 C CA . GLY A 1 84 ? 25.684 -14.169 -19.774 1.00 73.00 84 GLY A CA 1
ATOM 698 C C . GLY A 1 84 ? 25.212 -13.075 -20.742 1.00 73.00 84 GLY A C 1
ATOM 699 O O . GLY A 1 84 ? 25.929 -12.745 -21.685 1.00 73.00 84 GLY A O 1
ATOM 700 N N . VAL A 1 85 ? 24.056 -12.454 -20.485 1.00 72.00 85 VAL A N 1
ATOM 701 C CA . VAL A 1 85 ? 23.549 -11.309 -21.245 1.00 72.00 85 VAL A CA 1
ATOM 702 C C . VAL A 1 85 ? 23.957 -10.024 -20.525 1.00 72.00 85 VAL A C 1
ATOM 704 O O . VAL A 1 85 ? 23.658 -9.826 -19.346 1.00 72.00 85 VAL A O 1
ATOM 707 N N . LYS A 1 86 ? 24.670 -9.135 -21.226 1.00 68.38 86 LYS A N 1
ATOM 708 C CA . LYS A 1 86 ? 24.981 -7.792 -20.722 1.00 68.38 86 LYS A CA 1
ATOM 709 C C . LYS A 1 86 ? 23.725 -6.936 -20.825 1.00 68.38 86 LYS A C 1
ATOM 711 O O . LYS A 1 86 ? 23.378 -6.490 -21.916 1.00 68.38 86 LYS A O 1
ATOM 716 N N . THR A 1 87 ? 23.055 -6.690 -19.707 1.00 65.38 87 THR A N 1
ATOM 717 C CA . THR A 1 87 ? 22.002 -5.673 -19.636 1.00 65.38 87 THR A CA 1
ATOM 718 C C . THR A 1 87 ? 22.660 -4.339 -19.289 1.00 65.38 87 THR A C 1
ATOM 720 O O . THR A 1 87 ? 23.196 -4.204 -18.186 1.00 65.38 87 THR A O 1
ATOM 723 N N . PRO A 1 88 ? 22.689 -3.366 -20.219 1.00 63.72 88 PRO A N 1
ATOM 724 C CA . PRO A 1 88 ? 23.462 -2.140 -20.039 1.00 63.72 88 PRO A CA 1
ATOM 725 C C . PRO A 1 88 ? 22.849 -1.201 -18.998 1.00 63.72 88 PRO A C 1
ATOM 727 O O . PRO A 1 88 ? 23.575 -0.407 -18.413 1.00 63.72 88 PRO A O 1
ATOM 730 N N . ASN A 1 89 ? 21.536 -1.290 -18.769 1.00 70.38 89 ASN A N 1
ATOM 731 C CA . ASN A 1 89 ? 20.812 -0.390 -17.883 1.00 70.38 89 ASN A CA 1
ATOM 732 C C . ASN A 1 89 ? 19.726 -1.160 -17.134 1.00 70.38 89 ASN A C 1
ATOM 734 O O . ASN A 1 89 ? 18.968 -1.913 -17.751 1.00 70.38 89 ASN A O 1
ATOM 738 N N . PHE A 1 90 ? 19.632 -0.938 -15.828 1.00 76.50 90 PHE A N 1
ATOM 739 C CA . PHE A 1 90 ? 18.486 -1.360 -15.032 1.00 76.50 90 PHE A CA 1
ATOM 740 C C . PHE A 1 90 ? 17.995 -0.184 -14.194 1.00 76.50 90 PHE A C 1
ATOM 742 O O . PHE A 1 90 ? 18.781 0.620 -13.688 1.00 76.50 90 PHE A O 1
ATOM 749 N N . ASN A 1 91 ? 16.675 -0.086 -14.075 1.00 84.00 91 ASN A N 1
ATOM 750 C CA . ASN A 1 91 ? 16.026 0.967 -13.313 1.00 84.00 91 ASN A CA 1
ATOM 751 C C . ASN A 1 91 ? 15.525 0.368 -12.007 1.00 84.00 91 ASN A C 1
ATOM 753 O O . ASN A 1 91 ? 14.959 -0.728 -11.978 1.00 84.00 91 ASN A O 1
ATOM 757 N N . LEU A 1 92 ? 15.745 1.099 -10.927 1.00 89.06 92 LEU A N 1
ATOM 758 C CA . LEU A 1 92 ? 15.246 0.776 -9.607 1.00 89.06 92 LEU A CA 1
ATOM 759 C C . LEU A 1 92 ? 14.256 1.855 -9.200 1.00 89.06 92 LEU A C 1
ATOM 761 O O . LEU A 1 92 ? 14.499 3.049 -9.328 1.00 89.06 92 LEU A O 1
ATOM 765 N N . PHE A 1 93 ? 13.101 1.415 -8.736 1.00 90.88 93 PHE A N 1
ATOM 766 C CA . PHE A 1 93 ? 12.015 2.265 -8.307 1.00 90.88 93 PHE A CA 1
ATOM 767 C C . PHE A 1 93 ? 11.856 2.125 -6.805 1.00 90.88 93 PHE A C 1
ATOM 769 O O . PHE A 1 93 ? 11.679 1.020 -6.290 1.00 90.88 93 PHE A O 1
ATOM 776 N N . THR A 1 94 ? 11.841 3.259 -6.122 1.00 93.38 94 THR A N 1
ATOM 777 C CA . THR A 1 94 ? 11.543 3.346 -4.696 1.00 93.38 94 THR A CA 1
ATOM 778 C C . THR A 1 94 ? 10.342 4.254 -4.539 1.00 93.38 94 THR A C 1
ATOM 780 O O . THR A 1 94 ? 10.328 5.373 -5.049 1.00 93.38 94 THR A O 1
ATOM 783 N N . THR A 1 95 ? 9.298 3.776 -3.869 1.00 95.38 95 THR A N 1
ATOM 784 C CA . THR A 1 95 ? 8.080 4.566 -3.668 1.00 95.38 95 THR A CA 1
ATOM 785 C C . THR A 1 95 ? 7.942 4.956 -2.209 1.00 95.38 95 THR A C 1
ATOM 787 O O . THR A 1 95 ? 7.967 4.104 -1.325 1.00 95.38 95 THR A O 1
ATOM 790 N N . LYS A 1 96 ? 7.755 6.250 -1.967 1.00 96.25 96 LYS A N 1
ATOM 791 C CA . LYS A 1 96 ? 7.351 6.797 -0.678 1.00 96.25 96 LYS A CA 1
ATOM 792 C C . LYS A 1 96 ? 5.833 6.942 -0.658 1.00 96.25 96 LYS A C 1
ATOM 794 O O . LYS A 1 96 ? 5.245 7.401 -1.635 1.00 96.25 96 LYS A O 1
ATOM 799 N N . ILE A 1 97 ? 5.211 6.539 0.439 1.00 95.00 97 ILE A N 1
ATOM 800 C CA . ILE A 1 97 ? 3.774 6.635 0.661 1.00 95.00 97 ILE A CA 1
ATOM 801 C C . ILE A 1 97 ? 3.491 7.551 1.848 1.00 95.00 97 ILE A C 1
ATOM 803 O O . ILE A 1 97 ? 4.117 7.417 2.901 1.00 95.00 97 ILE A O 1
ATOM 807 N N . SER A 1 98 ? 2.546 8.469 1.671 1.00 93.69 98 SER A N 1
ATOM 808 C CA . SER A 1 98 ? 2.116 9.416 2.698 1.00 93.69 98 SER A CA 1
ATOM 809 C C . SER A 1 98 ? 0.622 9.252 2.952 1.00 93.69 98 SER A C 1
ATOM 811 O O . SER A 1 98 ? -0.184 9.344 2.028 1.00 93.69 98 SER A O 1
ATOM 813 N N . LEU A 1 99 ? 0.242 9.021 4.207 1.00 92.06 99 LEU A N 1
ATOM 814 C CA . LEU A 1 99 ? -1.148 8.902 4.633 1.00 92.06 99 LEU A CA 1
ATOM 815 C C . LEU A 1 99 ? -1.435 9.889 5.761 1.00 92.06 99 LEU A C 1
ATOM 817 O O . LEU A 1 99 ? -0.798 9.863 6.816 1.00 92.06 99 LEU A O 1
ATOM 821 N N . HIS A 1 100 ? -2.426 10.749 5.546 1.00 89.62 100 HIS A N 1
ATOM 822 C CA . HIS A 1 100 ? -2.884 11.688 6.559 1.00 89.62 100 HIS A CA 1
ATOM 823 C C . HIS A 1 100 ? -3.995 11.048 7.399 1.00 89.62 100 HIS A C 1
ATOM 825 O O . HIS A 1 100 ? -5.129 10.907 6.947 1.00 89.62 100 HIS A O 1
ATOM 831 N N . ILE A 1 101 ? -3.681 10.677 8.638 1.00 85.25 101 ILE A N 1
ATOM 832 C CA . ILE A 1 101 ? -4.655 10.099 9.566 1.00 85.25 101 ILE A CA 1
ATOM 833 C C . ILE A 1 101 ? -5.348 11.246 10.322 1.00 85.25 101 ILE A C 1
ATOM 835 O O . ILE A 1 101 ? -4.674 11.998 11.027 1.00 85.25 101 ILE A O 1
ATOM 839 N N . PRO A 1 102 ? -6.679 11.412 10.212 1.00 79.88 102 PRO A N 1
ATOM 840 C CA . PRO A 1 102 ? -7.412 12.402 10.990 1.00 79.88 102 PRO A CA 1
ATOM 841 C C . PRO A 1 102 ? -7.166 12.197 12.488 1.00 79.88 102 PRO A C 1
ATOM 843 O O . PRO A 1 102 ? -7.345 11.092 12.992 1.00 79.88 102 PRO A O 1
ATOM 846 N N . ASN A 1 103 ? -6.861 13.274 13.221 1.00 74.19 103 ASN A N 1
ATOM 847 C CA . ASN A 1 103 ? -6.608 13.268 14.678 1.00 74.19 103 ASN A CA 1
ATOM 848 C C . ASN A 1 103 ? -5.305 12.575 15.099 1.00 74.19 103 ASN A C 1
ATOM 850 O O . ASN A 1 103 ? -5.071 12.364 16.286 1.00 74.19 103 ASN A O 1
ATOM 854 N N . SER A 1 104 ? -4.446 12.255 14.136 1.00 78.25 104 SER A N 1
ATOM 855 C CA . SER A 1 104 ? -3.102 11.746 14.369 1.00 78.25 104 SER A CA 1
ATOM 856 C C . SER A 1 104 ? -2.114 12.465 13.446 1.00 78.25 104 SER A C 1
ATOM 858 O O . SER A 1 104 ? -2.447 13.439 12.769 1.00 78.25 104 SER A O 1
ATOM 860 N N . LYS A 1 105 ? -0.865 12.006 13.456 1.00 84.62 105 LYS A N 1
ATOM 861 C CA . LYS A 1 105 ? 0.202 12.510 12.595 1.00 84.62 105 LYS A CA 1
ATOM 862 C C . LYS A 1 105 ? 0.071 11.984 11.165 1.00 84.62 105 LYS A C 1
ATOM 864 O O . LYS A 1 105 ? -0.478 10.909 10.922 1.00 84.62 105 LYS A O 1
ATOM 869 N N . VAL A 1 106 ? 0.672 12.713 10.227 1.00 88.56 106 VAL A N 1
ATOM 870 C CA . VAL A 1 106 ? 0.907 12.218 8.867 1.00 88.56 106 VAL A CA 1
ATOM 871 C C . VAL A 1 106 ? 1.931 11.088 8.925 1.00 88.56 106 VAL A C 1
ATOM 873 O O . VAL A 1 106 ? 3.051 11.276 9.405 1.00 88.56 106 VAL A O 1
ATOM 876 N N . LEU A 1 107 ? 1.548 9.908 8.446 1.00 90.12 107 LEU A N 1
ATOM 877 C CA . LEU A 1 107 ? 2.416 8.743 8.378 1.00 90.12 107 LEU A CA 1
ATOM 878 C C . LEU A 1 107 ? 3.082 8.709 7.004 1.00 90.12 107 LEU A C 1
ATOM 880 O O . LEU A 1 107 ? 2.412 8.537 5.991 1.00 90.12 107 LEU A O 1
ATOM 884 N N . THR A 1 108 ? 4.400 8.901 6.980 1.00 93.62 108 THR A N 1
ATOM 885 C CA . THR A 1 108 ? 5.206 8.831 5.755 1.00 93.62 108 THR A CA 1
ATOM 886 C C . THR A 1 108 ? 6.148 7.645 5.855 1.00 93.62 108 THR A C 1
ATOM 888 O O . THR A 1 108 ? 6.960 7.591 6.778 1.00 93.62 108 THR A O 1
ATOM 891 N N . LEU A 1 109 ? 6.040 6.703 4.924 1.00 94.19 109 LEU A N 1
ATOM 892 C CA . LEU A 1 109 ? 6.843 5.482 4.890 1.00 94.19 109 LEU A CA 1
ATOM 893 C C . LEU A 1 109 ? 7.439 5.275 3.502 1.00 94.19 109 LEU A C 1
ATOM 895 O O . LEU A 1 109 ? 6.921 5.775 2.506 1.00 94.19 109 LEU A O 1
ATOM 899 N N . THR A 1 110 ? 8.519 4.507 3.433 1.00 94.94 110 THR A N 1
ATOM 900 C CA . THR A 1 110 ? 9.190 4.179 2.173 1.00 94.94 110 THR A CA 1
ATOM 901 C C . THR A 1 110 ? 9.108 2.679 1.943 1.00 94.94 110 THR A C 1
ATOM 903 O O . THR A 1 110 ? 9.436 1.894 2.830 1.00 94.94 110 THR A O 1
ATOM 906 N N . GLY A 1 111 ? 8.634 2.290 0.761 1.00 91.75 111 GLY A N 1
ATOM 907 C CA . GLY A 1 111 ? 8.603 0.902 0.322 1.00 91.75 111 GLY A CA 1
ATOM 908 C C . GLY A 1 111 ? 9.977 0.389 -0.087 1.00 91.75 111 GLY A C 1
ATOM 909 O O . GLY A 1 111 ? 10.926 1.147 -0.278 1.00 91.75 111 GLY A O 1
ATOM 910 N N . GLU A 1 112 ? 10.063 -0.922 -0.262 1.00 91.88 112 GLU A N 1
ATOM 911 C CA . GLU A 1 112 ? 11.269 -1.568 -0.766 1.00 91.88 112 GLU A CA 1
ATOM 912 C C . GLU A 1 112 ? 11.533 -1.197 -2.231 1.00 91.88 112 GLU A C 1
ATOM 914 O O . GLU A 1 112 ? 10.599 -1.062 -3.032 1.00 91.88 112 GLU A O 1
ATOM 919 N N . GLN A 1 113 ? 12.814 -1.088 -2.571 1.00 90.62 113 GLN A N 1
ATOM 920 C CA . GLN A 1 113 ? 13.291 -0.814 -3.916 1.00 90.62 113 GLN A CA 1
ATOM 921 C C . GLN A 1 113 ? 13.037 -2.009 -4.846 1.00 90.62 113 GLN A C 1
ATOM 923 O O . GLN A 1 113 ? 13.415 -3.139 -4.541 1.00 90.62 113 GLN A O 1
ATOM 928 N N . ARG A 1 114 ? 12.389 -1.775 -5.993 1.00 90.50 114 ARG A N 1
ATOM 929 C CA . ARG A 1 114 ? 12.003 -2.822 -6.958 1.00 90.50 114 ARG A CA 1
ATOM 930 C C . ARG A 1 114 ? 12.327 -2.413 -8.392 1.00 90.50 114 ARG A C 1
ATOM 932 O O . ARG A 1 114 ? 12.389 -1.234 -8.701 1.00 90.50 114 ARG A O 1
ATOM 939 N N . THR A 1 115 ? 12.473 -3.382 -9.291 1.00 88.50 115 THR A N 1
ATOM 940 C CA . THR A 1 115 ? 12.724 -3.131 -10.725 1.00 88.50 115 THR A CA 1
ATOM 941 C C . THR A 1 115 ? 11.487 -2.662 -11.495 1.00 88.50 115 THR A C 1
ATOM 943 O O . THR A 1 115 ? 11.613 -2.111 -12.582 1.00 88.50 115 THR A O 1
ATOM 946 N N . ASP A 1 116 ? 10.288 -2.830 -10.927 1.00 88.94 116 ASP A N 1
ATOM 947 C CA . ASP A 1 116 ? 9.039 -2.324 -11.499 1.00 88.94 116 ASP A CA 1
ATOM 948 C C . ASP A 1 116 ? 8.437 -1.227 -10.618 1.00 88.94 116 ASP A C 1
ATOM 950 O O . ASP A 1 116 ? 8.228 -1.421 -9.416 1.00 88.94 116 ASP A O 1
ATOM 954 N N . LYS A 1 117 ? 8.003 -0.122 -11.233 1.00 89.75 117 LYS A N 1
ATOM 955 C CA . LYS A 1 117 ? 7.314 0.976 -10.536 1.00 89.75 117 LYS A CA 1
ATOM 956 C C . LYS A 1 117 ? 6.079 0.513 -9.753 1.00 89.75 117 LYS A C 1
ATOM 958 O O . LYS A 1 117 ? 5.876 0.928 -8.618 1.00 89.75 117 LYS A O 1
ATOM 963 N N . LYS A 1 118 ? 5.246 -0.353 -10.344 1.00 91.38 118 LYS A N 1
ATOM 964 C CA . LYS A 1 118 ? 4.030 -0.867 -9.684 1.00 91.38 118 LYS A CA 1
ATOM 965 C C . LYS A 1 118 ? 4.365 -1.772 -8.499 1.00 91.38 118 LYS A C 1
ATOM 967 O O . LYS A 1 118 ? 3.718 -1.652 -7.466 1.00 91.38 118 LYS A O 1
ATOM 972 N N . SER A 1 119 ? 5.391 -2.611 -8.633 1.00 90.62 119 SER A N 1
ATOM 973 C CA . SER A 1 119 ? 5.863 -3.477 -7.549 1.00 90.62 119 SER A CA 1
ATOM 974 C C . SER A 1 119 ? 6.441 -2.652 -6.390 1.00 90.62 119 SER A C 1
ATOM 976 O O . SER A 1 119 ? 6.197 -2.982 -5.235 1.00 90.62 119 SER A O 1
ATOM 978 N N . ALA A 1 120 ? 7.131 -1.540 -6.675 1.00 92.56 120 ALA A N 1
ATOM 979 C CA . ALA A 1 120 ? 7.586 -0.592 -5.651 1.00 92.56 120 ALA A CA 1
ATOM 980 C C . ALA A 1 120 ? 6.421 0.126 -4.940 1.00 92.56 120 ALA A C 1
ATOM 982 O O . ALA A 1 120 ? 6.500 0.443 -3.757 1.00 92.56 120 ALA A O 1
ATOM 983 N N . GLN A 1 121 ? 5.316 0.393 -5.642 1.00 94.06 121 GLN A N 1
ATOM 984 C CA . GLN A 1 121 ? 4.109 0.935 -5.008 1.00 94.06 121 GLN A CA 1
ATOM 985 C C . GLN A 1 121 ? 3.400 -0.109 -4.138 1.00 94.06 121 GLN A C 1
ATOM 987 O O . GLN A 1 121 ? 2.921 0.229 -3.059 1.00 94.06 121 GLN A O 1
ATOM 992 N N . ASP A 1 122 ? 3.329 -1.363 -4.597 1.00 93.00 122 ASP A N 1
ATOM 993 C CA . ASP A 1 122 ? 2.776 -2.473 -3.813 1.00 93.00 122 ASP A CA 1
ATOM 994 C C . ASP A 1 122 ? 3.584 -2.702 -2.530 1.00 93.00 122 ASP A C 1
ATOM 996 O O . ASP A 1 122 ? 2.989 -2.849 -1.463 1.00 93.00 122 ASP A O 1
ATOM 1000 N N . SER A 1 123 ? 4.921 -2.639 -2.601 1.00 93.31 123 SER A N 1
ATOM 1001 C CA . SER A 1 123 ? 5.780 -2.745 -1.416 1.00 93.31 123 SER A CA 1
ATOM 1002 C C . SER A 1 123 ? 5.535 -1.595 -0.431 1.00 93.31 123 SER A C 1
ATOM 1004 O O . SER A 1 123 ? 5.385 -1.837 0.764 1.00 93.31 123 SER A O 1
ATOM 1006 N N . ALA A 1 124 ? 5.411 -0.353 -0.914 1.00 94.88 124 ALA A N 1
ATOM 1007 C CA . ALA A 1 124 ? 5.100 0.799 -0.067 1.00 94.88 124 ALA A CA 1
ATOM 1008 C C . ALA A 1 124 ? 3.718 0.679 0.602 1.00 94.88 124 ALA A C 1
ATOM 1010 O O . ALA A 1 124 ? 3.585 0.931 1.800 1.00 94.88 124 ALA A O 1
ATOM 1011 N N . ALA A 1 125 ? 2.698 0.249 -0.147 1.00 93.75 125 ALA A N 1
ATOM 1012 C CA . ALA A 1 125 ? 1.355 0.030 0.389 1.00 93.75 125 ALA A CA 1
ATOM 1013 C C . ALA A 1 125 ? 1.336 -1.066 1.466 1.00 93.75 125 ALA A C 1
ATOM 1015 O O . ALA A 1 125 ? 0.699 -0.891 2.504 1.00 93.75 125 ALA A O 1
ATOM 1016 N N . LEU A 1 126 ? 2.074 -2.161 1.252 1.00 93.19 126 LEU A N 1
ATOM 1017 C CA . LEU A 1 126 ? 2.215 -3.236 2.230 1.00 93.19 126 LEU A CA 1
ATOM 1018 C C . LEU A 1 126 ? 2.877 -2.745 3.523 1.00 93.19 126 LEU A C 1
ATOM 1020 O O . LEU A 1 126 ? 2.366 -3.013 4.607 1.00 93.19 126 LEU A O 1
ATOM 1024 N N . VAL A 1 127 ? 3.979 -1.995 3.423 1.00 93.81 127 VAL A N 1
ATOM 1025 C CA . VAL A 1 127 ? 4.672 -1.424 4.592 1.00 93.81 127 VAL A CA 1
ATOM 1026 C C . VAL A 1 127 ? 3.726 -0.541 5.412 1.00 93.81 127 VAL A C 1
ATOM 1028 O O . VAL A 1 127 ? 3.695 -0.646 6.637 1.00 93.81 127 VAL A O 1
ATOM 1031 N N . LEU A 1 128 ? 2.897 0.271 4.751 1.00 92.94 128 LEU A N 1
ATOM 1032 C CA . LEU A 1 128 ? 1.899 1.091 5.434 1.00 92.94 128 LEU A CA 1
ATOM 1033 C C . LEU A 1 128 ? 0.812 0.257 6.118 1.00 92.94 128 LEU A C 1
ATOM 1035 O O . LEU A 1 128 ? 0.485 0.523 7.271 1.00 92.94 128 LEU A O 1
ATOM 1039 N N . LEU A 1 129 ? 0.283 -0.770 5.451 1.00 91.81 129 LEU A N 1
ATOM 1040 C CA . LEU A 1 129 ? -0.689 -1.689 6.051 1.00 91.81 129 LEU A CA 1
ATOM 1041 C C . LEU A 1 129 ? -0.121 -2.422 7.272 1.00 91.81 129 LEU A C 1
ATOM 1043 O O . LEU A 1 129 ? -0.825 -2.602 8.264 1.00 91.81 129 LEU A O 1
ATOM 1047 N N . LEU A 1 130 ? 1.154 -2.811 7.231 1.00 91.62 130 LEU A N 1
ATOM 1048 C CA . LEU A 1 130 ? 1.831 -3.435 8.366 1.00 91.62 130 LEU A CA 1
ATOM 1049 C C . LEU A 1 130 ? 1.987 -2.469 9.543 1.00 91.62 130 LEU A C 1
ATOM 1051 O O . LEU A 1 130 ? 1.779 -2.879 10.683 1.00 91.62 130 LEU A O 1
ATOM 1055 N N . GLU A 1 131 ? 2.295 -1.193 9.299 1.00 91.25 131 GLU A N 1
ATOM 1056 C CA . GLU A 1 131 ? 2.322 -0.201 10.380 1.00 91.25 131 GLU A CA 1
ATOM 1057 C C . GLU A 1 131 ? 0.934 0.067 10.968 1.00 91.25 131 GLU A C 1
ATOM 1059 O O . GLU A 1 131 ? 0.785 0.151 12.187 1.00 91.25 131 GLU A O 1
ATOM 1064 N N . LEU A 1 132 ? -0.108 0.105 10.137 1.00 89.25 132 LEU A N 1
ATOM 1065 C CA . LEU A 1 132 ? -1.490 0.212 10.614 1.00 89.25 132 LEU A CA 1
ATOM 1066 C C . LEU A 1 132 ? -1.917 -1.021 11.425 1.00 89.25 132 LEU A C 1
ATOM 1068 O O . LEU A 1 132 ? -2.637 -0.883 12.414 1.00 89.25 132 LEU A O 1
ATOM 1072 N N . LYS A 1 133 ? -1.424 -2.213 11.070 1.00 89.50 133 LYS A N 1
ATOM 1073 C CA . LYS A 1 133 ? -1.600 -3.433 11.870 1.00 89.50 133 LYS A CA 1
ATOM 1074 C C . LYS A 1 133 ? -0.924 -3.320 13.239 1.00 89.50 133 LYS A C 1
ATOM 1076 O O . LYS A 1 133 ? -1.529 -3.705 14.233 1.00 89.50 133 LYS A O 1
ATOM 1081 N N . LYS A 1 134 ? 0.290 -2.759 13.319 1.00 89.19 134 LYS A N 1
ATOM 1082 C CA . LYS A 1 134 ? 0.981 -2.520 14.605 1.00 89.19 134 LYS A CA 1
ATOM 1083 C C . LYS A 1 134 ? 0.267 -1.494 15.486 1.00 89.19 134 LYS A C 1
ATOM 1085 O O . LYS A 1 134 ? 0.364 -1.576 16.702 1.00 89.19 134 LYS A O 1
ATOM 1090 N N . GLN A 1 135 ? -0.436 -0.543 14.876 1.00 85.69 135 GLN A N 1
ATOM 1091 C CA . GLN A 1 135 ? -1.272 0.439 15.572 1.00 85.69 135 GLN A CA 1
ATOM 1092 C C . GLN A 1 135 ? -2.680 -0.085 15.898 1.00 85.69 135 GLN A C 1
ATOM 1094 O O . GLN A 1 135 ? -3.533 0.700 16.303 1.00 85.69 135 GLN A O 1
ATOM 1099 N N . GLU A 1 136 ? -2.941 -1.379 15.680 1.00 85.56 136 GLU A N 1
ATOM 1100 C CA . GLU A 1 136 ? -4.235 -2.028 15.931 1.00 85.56 136 GLU A CA 1
ATOM 1101 C C . GLU A 1 136 ? -5.407 -1.391 15.156 1.00 85.56 136 GLU A C 1
ATOM 1103 O O . GLU A 1 136 ? -6.573 -1.531 15.517 1.00 85.56 136 GLU A O 1
ATOM 1108 N N . VAL A 1 137 ? -5.117 -0.711 14.040 1.00 85.75 137 VAL A N 1
ATOM 1109 C CA . VAL A 1 137 ? -6.134 -0.097 13.168 1.00 85.75 137 VAL A CA 1
ATOM 1110 C C . VAL A 1 137 ? -6.813 -1.159 12.300 1.00 85.75 137 VAL A C 1
ATOM 1112 O O . VAL A 1 137 ? -8.018 -1.091 12.037 1.00 85.75 137 VAL A O 1
ATOM 1115 N N . CYS A 1 138 ? -6.043 -2.144 11.832 1.00 86.62 138 CYS A N 1
ATOM 1116 C CA . CYS A 1 138 ? -6.531 -3.210 10.965 1.00 86.62 138 CYS A CA 1
ATOM 1117 C C . CYS A 1 138 ? -5.899 -4.565 11.281 1.00 86.62 138 CYS A C 1
ATOM 1119 O O . CYS A 1 138 ? -4.748 -4.651 11.706 1.00 86.62 138 CYS A O 1
ATOM 1121 N N . ILE A 1 139 ? -6.634 -5.633 10.982 1.00 87.50 139 ILE A N 1
ATOM 1122 C CA . ILE A 1 139 ? -6.124 -7.004 10.981 1.00 87.50 139 ILE A CA 1
ATOM 1123 C C . ILE A 1 139 ? -5.993 -7.438 9.524 1.00 87.50 139 ILE A C 1
ATOM 1125 O O . ILE A 1 139 ? -6.961 -7.385 8.769 1.00 87.50 139 ILE A O 1
ATOM 1129 N N . LEU A 1 140 ? -4.785 -7.841 9.132 1.00 86.75 140 LEU A N 1
ATOM 1130 C CA . LEU A 1 140 ? -4.529 -8.431 7.820 1.00 86.75 140 LEU A CA 1
ATOM 1131 C C . LEU A 1 140 ? -4.748 -9.940 7.916 1.00 86.75 140 LEU A C 1
ATOM 1133 O O . LEU A 1 140 ? -4.008 -10.607 8.644 1.00 86.75 140 LEU A O 1
ATOM 1137 N N . GLU A 1 141 ? -5.742 -10.443 7.191 1.00 84.38 141 GLU A N 1
ATOM 1138 C CA . GLU A 1 141 ? -5.976 -11.874 7.001 1.00 84.38 141 GLU A CA 1
ATOM 1139 C C . GLU A 1 141 ? -5.405 -12.299 5.650 1.00 84.38 141 GLU A C 1
ATOM 1141 O O . GLU A 1 141 ? -5.760 -11.735 4.610 1.00 84.38 141 GLU A O 1
ATOM 1146 N N . GLU A 1 142 ? -4.515 -13.290 5.665 1.00 73.69 142 GLU A N 1
ATOM 1147 C CA . GLU A 1 142 ? -4.009 -13.899 4.440 1.00 73.69 142 GLU A CA 1
ATOM 1148 C C . GLU A 1 142 ? -5.139 -14.701 3.795 1.00 73.69 142 GLU A C 1
ATOM 1150 O O . GLU A 1 142 ? -5.571 -15.734 4.307 1.00 73.69 142 GLU A O 1
ATOM 1155 N N . ALA A 1 143 ? -5.658 -14.196 2.679 1.00 63.12 143 ALA A N 1
ATOM 1156 C CA . ALA A 1 143 ? -6.722 -14.874 1.957 1.00 63.12 143 ALA A CA 1
ATOM 1157 C C . ALA A 1 143 ? -6.121 -15.967 1.059 1.00 63.12 143 ALA A C 1
ATOM 1159 O O . ALA A 1 143 ? -5.509 -15.666 0.035 1.00 63.12 143 ALA A O 1
ATOM 1160 N N . CYS A 1 144 ? -6.301 -17.233 1.434 1.00 47.16 144 CYS A N 1
ATOM 1161 C CA . CYS A 1 144 ? -6.042 -18.381 0.566 1.00 47.16 144 CYS A CA 1
ATOM 1162 C C . CYS A 1 144 ? -7.351 -18.733 -0.162 1.00 47.16 144 CYS A C 1
ATOM 1164 O O . CYS A 1 144 ? -8.348 -19.010 0.504 1.00 47.16 144 CYS A O 1
ATOM 1166 N N . PHE A 1 145 ? -7.371 -18.673 -1.496 1.00 46.16 145 PHE A N 1
ATOM 1167 C CA . PHE A 1 145 ? -8.504 -19.094 -2.332 1.00 46.16 145 PHE A CA 1
ATOM 1168 C C . PHE A 1 145 ? -8.031 -20.109 -3.363 1.00 46.16 145 PHE A C 1
ATOM 1170 O O . PHE A 1 145 ? -7.020 -19.800 -4.038 1.00 46.16 145 PHE A O 1
#

Foldseek 3Di:
DDDDDDDDDDDDDDDDPDDDDDDDDDPDDPPPQQAPPAAAEFEAAPDQCRLVVSLQVLCVVSVWPRKDKDKDKDKDQPFDQDPNDTDRIFIKIKIWIWTDRPPDDIDIDIFDIDRDNSVNVSRNSNVVVVVCVVVNNHDYDHDDD

Organism: Musa balbisiana (NCBI:txid52838)

Secondary structure (DSSP, 8-state):
-----------PPP---------------TTS-SS-SSPEEEEE-SSTTHHHHHHHHHHHHHTPPPPEEEEEEEEE-S-EEETTEEE--EEEEEEEEEEE-TTS-EEEEEPPPBSSHHHHHHHHHHHHHHHHHHTTSEEEEE---

pLDDT: mean 74.36, std 20.57, range [30.45, 96.25]

Sequence (145 aa):
MYRPYRATLRRPLSLEQDNGYLENNSKLTKAKLNNPVHPITLPMRMDKGDPRTALFKLCRRLQWPMPEFESREEMFRTPITLNGVKTPNFNLFTTKISLHIPNSKVLTLTGEQRTDKKSAQDSAALVLLLELKKQEVCILEEACF